Protein AF-A0A7W6CBX5-F1 (afdb_monomer)

Solvent-accessible 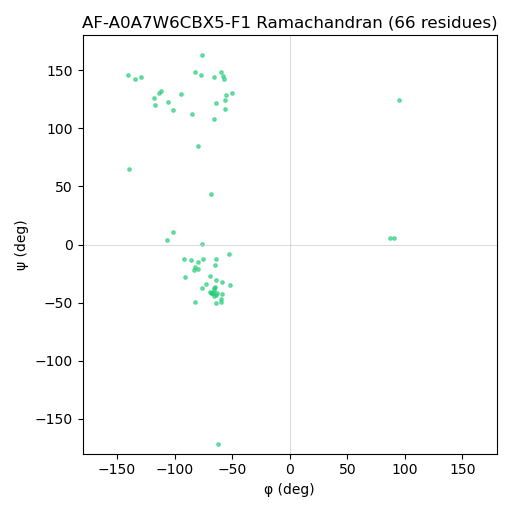surface area (backbone atoms only — not comparable to full-atom values): 4442 Å² total; per-residue (Å²): 114,77,64,60,54,50,58,56,53,75,66,39,80,43,77,41,81,38,63,52,86,65,39,40,53,51,50,51,55,43,40,76,73,68,45,41,70,46,77,44,63,91,74,68,53,85,92,62,58,62,90,90,75,68,93,51,81,63,65,63,74,70,60,70,73,80,85,128

InterPro domains:
  IPR036188 FAD/NAD(P)-binding domain superfamily [G3DSA:3.50.50.60] (8-67)
  IPR036188 FAD/NAD(P)-binding domain superfamily [SSF51905] (11-48)
  IPR051473 Pyranose 2-oxidase-like [PTHR42784] (11-49)

Organism: NCBI:txid563162

Mean predicted aligned error: 11.5 Å

pLDDT: mean 80.74, std 17.65, range [49.22, 98.5]

Secondary structure (DSSP, 8-state):
-HHHHHHHHTT-SEEEE--SHHHHHHHHHHHHTT--EEEE-SSPPTTSPPTT-S--TTTTTS-PPPP-

Sequence (68 aa):
MSEEAHNFIDSFDYIVVGSGAGGGTLAARLAEGGARVLVLEAGSDPKNPPPGHGHDRLALSQIRPPAR

Nearest PDB structures (foldseek):
  4xdy-assembly1_B  TM=6.890E-01  e=6.048E-01  Candidatus Methanophaga sp.
  1b6r-assembly1_A-2  TM=6.130E-01  e=1.686E+00  Escherichia coli
  4ncf-assembly2_B  TM=4.083E-01  e=7.083E+00  Saccharomyces cerevisiae S288C
  4hrf-assembly1_A  TM=3.381E-01  e=8.121E+00  Homo sapiens

Structure (mmCIF, N/CA/C/O backbone):
data_AF-A0A7W6CBX5-F1
#
_entry.id   AF-A0A7W6CBX5-F1
#
loop_
_atom_site.group_PDB
_atom_site.id
_atom_site.type_symbol
_atom_site.label_atom_id
_atom_site.label_alt_id
_atom_site.label_comp_id
_atom_site.label_asym_id
_atom_site.label_entity_id
_atom_site.label_seq_id
_atom_site.pdbx_PDB_ins_code
_atom_site.Cartn_x
_atom_site.Cartn_y
_atom_site.Cartn_z
_atom_site.occupancy
_atom_site.B_iso_or_equiv
_atom_site.auth_seq_id
_atom_site.auth_comp_id
_atom_site.auth_asym_id
_atom_site.auth_atom_id
_atom_site.pdbx_PDB_model_num
ATOM 1 N N . MET A 1 1 ? -0.377 -24.079 10.713 1.00 58.66 1 MET A N 1
ATOM 2 C CA . MET A 1 1 ? -0.182 -23.867 9.257 1.00 58.66 1 MET A CA 1
ATOM 3 C C . MET A 1 1 ? -1.447 -23.385 8.553 1.00 58.66 1 MET A C 1
ATOM 5 O O . MET A 1 1 ? -1.422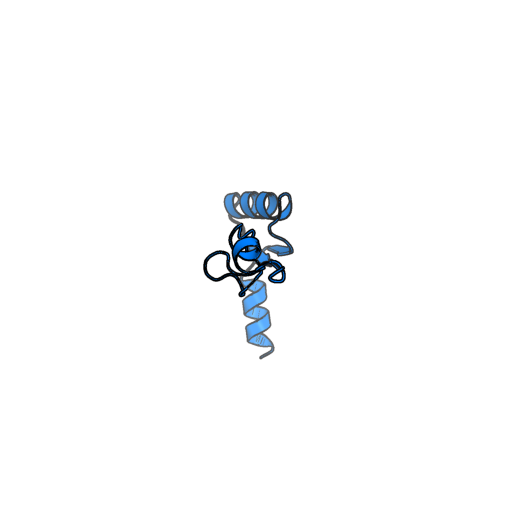 -22.259 8.083 1.00 58.66 1 MET A O 1
ATOM 9 N N . SER A 1 2 ? -2.541 -24.155 8.472 1.00 70.75 2 SER A N 1
ATOM 10 C CA . SER A 1 2 ? -3.769 -23.688 7.791 1.00 70.75 2 SER A CA 1
ATOM 11 C C . SER A 1 2 ? -4.542 -22.610 8.565 1.00 70.75 2 SER A C 1
ATOM 13 O O . SER A 1 2 ? -5.094 -21.711 7.942 1.00 70.75 2 SER A O 1
ATOM 15 N N . GLU A 1 3 ? -4.552 -22.658 9.901 1.00 72.38 3 GLU A N 1
ATOM 16 C CA . GLU A 1 3 ? -5.271 -21.665 10.719 1.00 72.38 3 GLU A CA 1
ATOM 17 C C . GLU A 1 3 ? -4.557 -20.310 10.814 1.00 72.38 3 GLU A C 1
ATOM 19 O O . GLU A 1 3 ? -5.210 -19.274 10.745 1.00 72.38 3 GLU A O 1
ATOM 24 N N . GLU A 1 4 ? -3.222 -20.281 10.893 1.00 73.19 4 GLU A N 1
ATOM 25 C CA . GLU A 1 4 ? -2.468 -19.014 10.935 1.00 73.19 4 GLU A CA 1
ATOM 26 C C . GLU A 1 4 ? -2.614 -18.204 9.650 1.00 73.19 4 GLU A C 1
ATOM 28 O O . GLU A 1 4 ? -2.710 -16.981 9.704 1.00 73.19 4 GLU A O 1
ATOM 33 N N . ALA A 1 5 ? -2.680 -18.877 8.498 1.00 74.44 5 ALA A N 1
ATOM 34 C CA . ALA A 1 5 ? -2.940 -18.216 7.225 1.00 74.44 5 ALA A CA 1
ATOM 35 C C . ALA A 1 5 ? -4.353 -17.613 7.175 1.00 74.44 5 ALA A C 1
ATOM 37 O O . ALA A 1 5 ? -4.529 -16.520 6.642 1.00 74.44 5 ALA A O 1
ATOM 38 N N . HIS A 1 6 ? -5.342 -18.298 7.756 1.00 72.81 6 HIS A N 1
ATOM 39 C CA . HIS A 1 6 ? -6.715 -17.798 7.842 1.00 72.81 6 HIS A CA 1
ATOM 40 C C . HIS A 1 6 ? -6.777 -16.527 8.696 1.00 72.81 6 HIS A C 1
ATOM 42 O O . HIS A 1 6 ? -7.214 -15.481 8.228 1.00 72.81 6 HIS A O 1
ATOM 48 N N . ASN A 1 7 ? -6.183 -16.582 9.890 1.00 79.44 7 ASN A N 1
ATOM 49 C CA . ASN A 1 7 ? -6.141 -15.455 10.819 1.00 79.44 7 ASN A CA 1
ATOM 50 C C . ASN A 1 7 ? -5.351 -14.252 10.257 1.00 79.44 7 ASN A C 1
ATOM 52 O O . ASN A 1 7 ? -5.643 -13.092 10.555 1.00 79.44 7 ASN A O 1
ATOM 56 N N . PHE A 1 8 ? -4.343 -14.518 9.419 1.00 86.75 8 PHE A N 1
ATOM 57 C CA . PHE A 1 8 ? -3.600 -13.483 8.705 1.00 86.75 8 PHE A CA 1
ATOM 58 C C . PHE A 1 8 ? -4.448 -12.785 7.634 1.00 86.75 8 PHE A C 1
ATOM 60 O O . PHE A 1 8 ? -4.392 -11.563 7.524 1.00 86.75 8 PHE A O 1
ATOM 67 N N . ILE A 1 9 ? -5.252 -13.524 6.865 1.00 83.19 9 ILE A N 1
ATOM 68 C CA . ILE A 1 9 ? -6.142 -12.932 5.853 1.00 83.19 9 ILE A CA 1
ATOM 69 C C . ILE A 1 9 ? -7.247 -12.107 6.526 1.00 83.19 9 ILE A C 1
ATOM 71 O O . ILE A 1 9 ? -7.483 -10.973 6.119 1.00 83.19 9 ILE A O 1
ATOM 75 N N . ASP A 1 10 ? -7.828 -12.610 7.618 1.00 89.00 10 ASP A N 1
ATOM 76 C CA . ASP A 1 10 ? -8.866 -11.912 8.398 1.00 89.00 10 ASP A CA 1
ATOM 77 C C . ASP A 1 10 ? -8.361 -10.607 9.059 1.00 89.00 10 ASP A C 1
ATOM 79 O O . ASP A 1 10 ? -9.138 -9.763 9.534 1.00 89.00 10 ASP A O 1
ATOM 83 N N . SER A 1 11 ? -7.040 -10.399 9.073 1.00 93.50 11 SER A N 1
ATOM 84 C CA . SER A 1 11 ? -6.407 -9.177 9.572 1.00 93.50 11 SER A CA 1
ATOM 85 C C . SER A 1 11 ? -6.538 -7.981 8.619 1.00 93.50 11 SER A C 1
ATOM 87 O O . SER A 1 11 ? -6.287 -6.853 9.050 1.00 93.50 11 SER A O 1
ATOM 89 N N . PHE A 1 12 ? -6.961 -8.188 7.368 1.00 96.81 12 PHE A N 1
ATOM 90 C CA . PHE A 1 12 ? -7.077 -7.134 6.360 1.00 96.81 12 PHE A CA 1
ATOM 91 C C . PHE A 1 12 ? -8.447 -7.142 5.685 1.00 96.81 12 PHE A C 1
ATOM 93 O O . PHE A 1 12 ? -9.019 -8.191 5.413 1.00 96.81 12 PHE A O 1
ATOM 100 N N . ASP A 1 13 ? -8.947 -5.954 5.364 1.00 96.88 13 ASP A N 1
ATOM 101 C CA . ASP A 1 13 ? -10.203 -5.782 4.632 1.00 96.88 13 ASP A CA 1
ATOM 102 C C . ASP A 1 13 ? -9.946 -5.730 3.114 1.00 96.88 13 ASP A C 1
ATOM 104 O O . ASP A 1 13 ? -10.799 -6.118 2.318 1.00 96.88 13 ASP A O 1
ATOM 108 N N . TYR A 1 14 ? -8.750 -5.279 2.706 1.00 97.19 14 TYR A N 1
ATOM 109 C CA . TYR A 1 14 ? -8.334 -5.187 1.304 1.00 97.19 14 TYR A CA 1
ATOM 110 C C . TYR A 1 14 ? -6.868 -5.586 1.107 1.00 97.19 14 TYR A C 1
ATOM 112 O O . TYR A 1 14 ? -6.003 -5.255 1.921 1.00 97.19 14 TYR A O 1
ATOM 120 N N . ILE A 1 15 ? -6.583 -6.213 -0.039 1.00 96.62 15 ILE A N 1
ATOM 121 C CA . ILE A 1 15 ? -5.224 -6.453 -0.536 1.00 96.62 15 ILE A CA 1
ATOM 122 C C . ILE A 1 15 ? -5.053 -5.702 -1.857 1.00 96.62 15 ILE A C 1
ATOM 124 O O . ILE A 1 15 ? -5.761 -5.967 -2.828 1.00 96.62 15 ILE A O 1
ATOM 128 N N . VAL A 1 16 ? -4.100 -4.776 -1.902 1.00 97.44 16 VAL A N 1
ATOM 129 C CA . VAL A 1 16 ? -3.735 -4.015 -3.099 1.00 97.44 16 VAL A CA 1
ATOM 130 C C . VAL A 1 16 ? -2.403 -4.535 -3.630 1.00 97.44 16 VA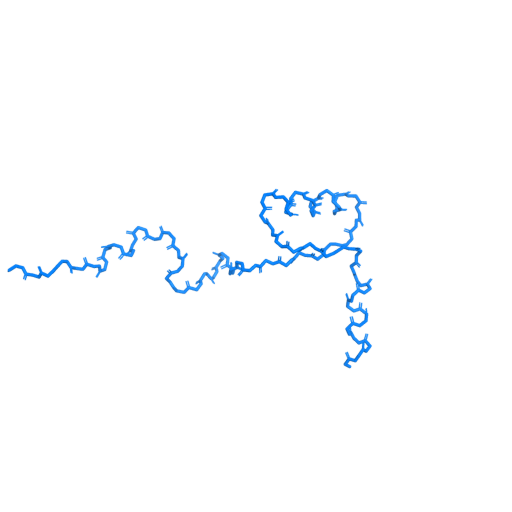L A C 1
ATOM 132 O O . VAL A 1 16 ? -1.395 -4.530 -2.927 1.00 97.44 16 VAL A O 1
ATOM 135 N N . VAL A 1 17 ? -2.387 -4.979 -4.886 1.00 96.94 17 VAL A N 1
ATOM 136 C CA . VAL A 1 17 ? -1.175 -5.465 -5.556 1.00 96.94 17 VAL A CA 1
ATOM 137 C C . VAL A 1 17 ? -0.648 -4.374 -6.487 1.00 96.94 17 VAL A C 1
ATOM 139 O O . VAL A 1 17 ? -1.307 -4.005 -7.457 1.00 96.94 17 VAL A O 1
ATOM 142 N N . GLY A 1 18 ? 0.542 -3.867 -6.178 1.00 96.25 18 GLY A N 1
ATOM 143 C CA . GLY A 1 18 ? 1.204 -2.732 -6.814 1.00 96.25 18 GLY A CA 1
ATOM 144 C C . GLY A 1 18 ? 0.952 -1.418 -6.070 1.00 96.25 18 GLY A C 1
ATOM 145 O O . GLY A 1 18 ? -0.186 -0.999 -5.889 1.00 96.25 18 GLY A O 1
ATOM 146 N N . SER A 1 19 ? 2.026 -0.728 -5.686 1.00 95.44 19 SER A N 1
ATOM 147 C CA . SER A 1 19 ? 2.027 0.562 -4.971 1.00 95.44 19 SER A CA 1
ATOM 148 C C . SER A 1 19 ? 2.297 1.772 -5.875 1.00 95.44 19 SER A C 1
ATOM 150 O O . SER A 1 19 ? 2.502 2.887 -5.395 1.00 95.44 19 SER A O 1
ATOM 152 N N . GLY A 1 20 ? 2.271 1.568 -7.196 1.00 93.88 20 GLY A N 1
ATOM 153 C CA . GLY A 1 20 ? 2.401 2.638 -8.185 1.00 93.88 20 GLY A CA 1
ATOM 154 C C . GLY A 1 20 ? 1.265 3.670 -8.121 1.00 93.88 20 GLY A C 1
ATOM 155 O O . GLY A 1 20 ? 0.406 3.639 -7.240 1.00 93.88 20 GLY A O 1
ATOM 156 N N . ALA A 1 21 ? 1.221 4.575 -9.103 1.00 96.31 21 ALA A N 1
ATOM 157 C CA . ALA A 1 21 ? 0.349 5.758 -9.081 1.00 96.31 21 ALA A CA 1
ATOM 158 C C . ALA A 1 21 ? -1.141 5.470 -8.801 1.00 96.31 21 ALA A C 1
ATOM 160 O O . ALA A 1 21 ? -1.796 6.266 -8.141 1.00 96.31 21 ALA A O 1
ATOM 161 N N . GLY A 1 22 ? -1.682 4.342 -9.271 1.00 97.25 22 GLY A N 1
ATOM 162 C CA . GLY A 1 22 ? -3.064 3.950 -8.971 1.00 97.25 22 GLY A CA 1
ATOM 163 C C . GLY A 1 22 ? -3.219 3.257 -7.615 1.00 97.25 22 GLY A C 1
ATOM 164 O O . GLY A 1 22 ? -4.077 3.629 -6.815 1.00 97.25 22 GLY A O 1
ATOM 165 N N . GLY A 1 23 ? -2.383 2.251 -7.351 1.00 98.00 23 GLY A N 1
ATOM 166 C CA . GLY A 1 23 ? -2.528 1.390 -6.178 1.00 98.00 23 GLY A CA 1
ATOM 167 C C . GLY A 1 23 ? -2.229 2.105 -4.863 1.00 98.00 23 GLY A C 1
ATOM 168 O O . GLY A 1 23 ? -2.998 1.972 -3.914 1.00 98.00 23 GLY A O 1
ATOM 169 N N . GLY A 1 24 ? -1.191 2.948 -4.825 1.00 97.81 24 GLY A N 1
ATOM 170 C CA . GLY A 1 24 ? -0.878 3.752 -3.643 1.00 97.81 24 GLY A CA 1
ATOM 171 C C . GLY A 1 24 ? -1.993 4.744 -3.299 1.00 97.81 24 GLY A C 1
ATOM 172 O O . GLY A 1 24 ? -2.374 4.877 -2.138 1.00 97.81 24 GLY A O 1
ATOM 173 N N . THR A 1 25 ? -2.580 5.395 -4.309 1.00 98.06 25 THR A N 1
ATOM 174 C CA . THR A 1 25 ? -3.706 6.319 -4.106 1.00 98.06 25 THR A CA 1
ATOM 175 C C . THR A 1 25 ? -4.952 5.598 -3.600 1.00 98.06 25 THR A C 1
ATOM 177 O O . THR A 1 25 ? -5.578 6.072 -2.655 1.00 98.06 25 THR A O 1
ATOM 180 N N . LEU A 1 26 ? -5.301 4.446 -4.181 1.00 98.19 26 LEU A N 1
ATOM 181 C CA . LEU A 1 26 ? -6.422 3.634 -3.705 1.00 98.19 26 LEU A CA 1
ATOM 182 C C . LEU A 1 26 ? -6.209 3.189 -2.252 1.00 98.19 26 LEU A C 1
ATOM 184 O O . LEU A 1 26 ? -7.094 3.382 -1.419 1.00 98.19 26 LEU A O 1
ATOM 188 N N . ALA A 1 27 ? -5.033 2.638 -1.943 1.00 98.50 27 ALA A N 1
ATOM 189 C CA . ALA A 1 2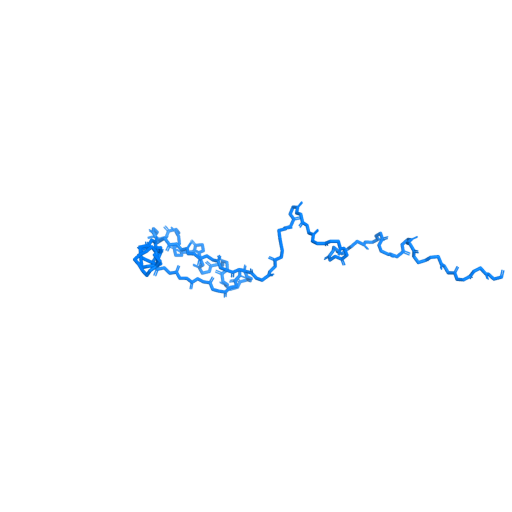7 ? -4.700 2.166 -0.603 1.00 98.50 27 ALA A CA 1
ATOM 190 C C . ALA A 1 27 ? -4.795 3.290 0.439 1.00 98.50 27 ALA A C 1
ATOM 192 O O . ALA A 1 27 ? -5.384 3.087 1.498 1.00 98.50 27 ALA A O 1
ATOM 193 N N . ALA A 1 28 ? -4.294 4.489 0.115 1.00 98.31 28 ALA A N 1
ATOM 194 C CA . ALA A 1 28 ? -4.388 5.653 0.992 1.00 98.31 28 ALA A CA 1
ATOM 195 C C . ALA A 1 28 ? -5.846 6.027 1.296 1.00 98.31 28 ALA A C 1
ATOM 197 O O . ALA A 1 28 ? -6.199 6.201 2.458 1.00 98.31 28 ALA A O 1
ATOM 198 N N . ARG A 1 29 ? -6.716 6.082 0.278 1.00 98.38 29 ARG A N 1
ATOM 199 C CA . ARG A 1 29 ? -8.138 6.415 0.477 1.00 98.38 29 ARG A CA 1
ATOM 200 C C . ARG A 1 29 ? -8.885 5.366 1.293 1.00 98.38 29 ARG A C 1
ATOM 202 O O . ARG A 1 29 ? -9.704 5.725 2.133 1.00 98.38 29 ARG A O 1
ATOM 209 N N . LEU A 1 30 ? -8.599 4.085 1.069 1.00 98.44 30 LEU A N 1
ATOM 210 C CA . LEU A 1 30 ? -9.187 2.997 1.854 1.00 98.44 30 LEU A CA 1
ATOM 211 C C . LEU A 1 30 ? -8.754 3.078 3.326 1.00 98.44 30 LEU A C 1
ATOM 213 O O . LEU A 1 30 ? -9.595 2.966 4.216 1.00 98.44 30 LEU A O 1
ATOM 217 N N . ALA A 1 31 ? -7.469 3.338 3.582 1.00 98.25 31 ALA A N 1
ATOM 218 C CA . ALA A 1 31 ? -6.936 3.488 4.934 1.00 98.25 31 ALA A CA 1
ATOM 219 C C . ALA A 1 31 ? -7.487 4.732 5.653 1.00 98.25 31 ALA A C 1
ATOM 221 O O . ALA A 1 31 ? -7.863 4.650 6.820 1.00 98.25 31 ALA A O 1
ATOM 222 N N . GLU A 1 32 ? -7.602 5.869 4.959 1.00 98.50 32 GLU A N 1
ATOM 223 C CA . GLU A 1 32 ? -8.257 7.082 5.477 1.00 98.50 32 GLU A CA 1
ATOM 224 C C . GLU A 1 32 ? -9.726 6.827 5.856 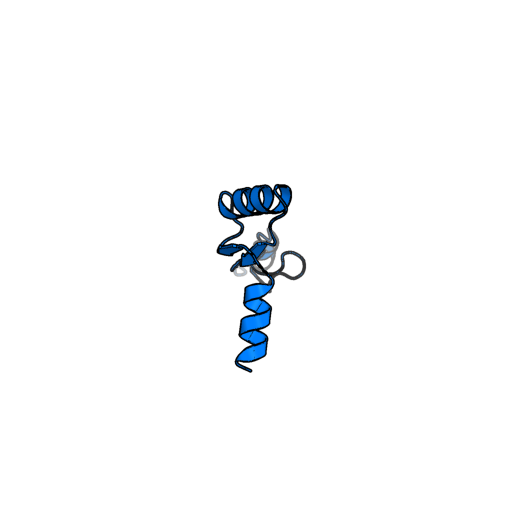1.00 98.50 32 GLU A C 1
ATOM 226 O O . GLU A 1 32 ? -10.232 7.414 6.810 1.00 98.50 32 GLU A O 1
ATOM 231 N N . GLY A 1 33 ? -10.398 5.922 5.139 1.00 98.06 33 GLY A N 1
ATOM 232 C CA . GLY A 1 33 ? -11.747 5.446 5.451 1.00 98.06 33 GLY A CA 1
ATOM 233 C C . GLY A 1 33 ? -11.824 4.448 6.614 1.00 98.06 33 GLY A C 1
ATOM 234 O O . GLY A 1 33 ? -12.919 3.994 6.939 1.00 98.06 33 GLY A O 1
ATOM 235 N N . GLY A 1 34 ? -10.695 4.099 7.237 1.00 98.06 34 GLY A N 1
ATOM 236 C CA . GLY A 1 34 ? -10.615 3.188 8.381 1.00 98.06 34 GLY A CA 1
ATOM 237 C C . GLY A 1 34 ? -10.411 1.712 8.028 1.00 98.06 34 GLY A C 1
ATOM 238 O O . GLY A 1 34 ? -10.437 0.877 8.930 1.00 98.06 34 GLY A O 1
ATOM 239 N N . ALA A 1 35 ? -10.200 1.370 6.754 1.00 98.25 35 ALA A N 1
ATOM 240 C CA . ALA A 1 35 ? -9.948 -0.010 6.353 1.00 98.25 35 ALA A CA 1
ATOM 241 C C . ALA A 1 35 ? -8.506 -0.449 6.662 1.00 98.25 35 ALA A C 1
ATOM 243 O O . ALA A 1 35 ? -7.550 0.319 6.525 1.00 98.25 35 ALA A O 1
ATOM 244 N N . ARG A 1 36 ? -8.332 -1.726 7.008 1.00 97.50 36 ARG A N 1
ATOM 245 C CA . ARG A 1 36 ? -7.026 -2.382 7.147 1.00 97.50 36 ARG A CA 1
ATOM 246 C C . ARG A 1 36 ? -6.578 -2.863 5.770 1.00 97.50 36 ARG A C 1
ATOM 248 O O . ARG A 1 36 ? -7.193 -3.758 5.194 1.00 97.50 36 ARG A O 1
ATOM 255 N N . VAL A 1 37 ? -5.519 -2.268 5.229 1.00 97.69 37 VAL A N 1
ATOM 256 C CA . VAL A 1 37 ? -5.076 -2.519 3.849 1.00 97.69 37 VAL A CA 1
ATOM 257 C C . VAL A 1 37 ? -3.678 -3.127 3.835 1.00 97.69 37 VAL A C 1
ATOM 259 O O . VAL A 1 37 ? -2.743 -2.550 4.389 1.00 97.69 37 VAL A O 1
ATOM 262 N N . LEU A 1 38 ? -3.525 -4.265 3.160 1.00 96.50 38 LEU A N 1
ATOM 263 C CA . LEU A 1 38 ? -2.227 -4.845 2.820 1.00 96.50 38 LEU A CA 1
ATOM 264 C C . LEU A 1 38 ? -1.825 -4.395 1.413 1.00 96.50 38 LEU A C 1
ATOM 266 O O . LEU A 1 38 ? -2.601 -4.554 0.473 1.00 96.50 38 LEU A O 1
ATOM 270 N N . VAL A 1 39 ? -0.609 -3.872 1.249 1.00 96.56 39 VAL A N 1
ATOM 271 C CA . VAL A 1 39 ? -0.055 -3.512 -0.065 1.00 96.56 39 VAL A CA 1
ATOM 272 C C . VAL A 1 39 ? 1.129 -4.417 -0.385 1.00 96.56 39 VAL A C 1
ATOM 274 O O . VAL A 1 39 ? 2.028 -4.570 0.439 1.00 96.56 39 VAL A O 1
ATOM 277 N N . LEU A 1 40 ? 1.136 -5.002 -1.581 1.00 95.38 40 LEU A N 1
ATOM 278 C CA . LEU A 1 40 ? 2.228 -5.833 -2.092 1.00 95.38 40 LEU A CA 1
ATOM 279 C C . LEU A 1 40 ? 2.910 -5.118 -3.261 1.00 95.38 40 LEU A C 1
ATOM 281 O O . LEU A 1 40 ? 2.231 -4.662 -4.173 1.00 95.38 40 LEU A O 1
ATOM 285 N N . GLU A 1 41 ? 4.236 -5.038 -3.263 1.00 93.81 41 GLU A N 1
ATOM 286 C CA . GLU A 1 41 ? 5.025 -4.365 -4.301 1.00 93.81 41 GLU A CA 1
ATOM 287 C C . GLU A 1 41 ? 6.204 -5.254 -4.716 1.00 93.81 41 GLU A C 1
ATOM 289 O O . GLU A 1 41 ? 6.781 -5.947 -3.879 1.00 93.81 41 GLU A O 1
ATOM 294 N N . ALA A 1 42 ? 6.543 -5.259 -6.008 1.00 91.44 42 ALA A N 1
ATOM 295 C CA . ALA A 1 42 ? 7.656 -6.049 -6.538 1.00 91.44 42 ALA A CA 1
ATOM 296 C C . ALA A 1 42 ? 9.008 -5.336 -6.371 1.00 91.44 42 ALA A C 1
ATOM 298 O O . ALA A 1 42 ? 1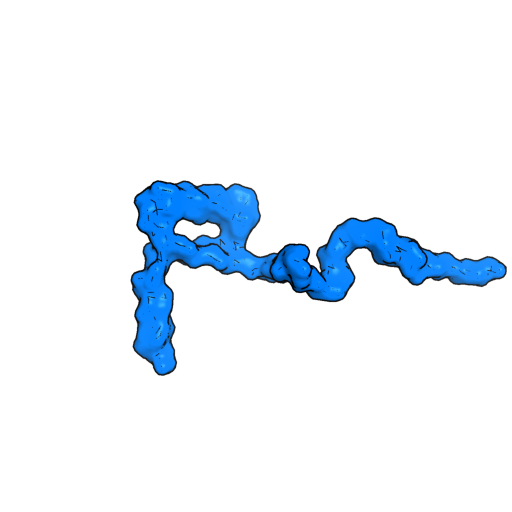0.057 -5.979 -6.401 1.00 91.44 42 ALA A O 1
ATOM 299 N N . GLY A 1 43 ? 8.983 -4.009 -6.219 1.00 85.69 43 GLY A N 1
ATOM 300 C CA . GLY A 1 43 ? 10.155 -3.199 -5.914 1.00 85.69 43 GLY A CA 1
ATOM 301 C C . GLY A 1 43 ? 10.858 -3.611 -4.616 1.00 85.69 43 GLY A C 1
ATOM 302 O O . GLY A 1 43 ? 10.241 -4.000 -3.628 1.00 85.69 43 GLY A O 1
ATOM 303 N N . SER A 1 44 ? 12.183 -3.500 -4.625 1.00 80.81 44 SER A N 1
ATOM 304 C CA . SER A 1 44 ? 13.047 -3.720 -3.463 1.00 80.81 44 SER A CA 1
ATOM 305 C C . SER A 1 44 ? 13.010 -2.554 -2.470 1.00 80.81 44 SER A C 1
ATOM 307 O O . SER A 1 44 ? 12.632 -1.442 -2.838 1.00 80.81 44 SER A O 1
ATOM 309 N N . ASP A 1 45 ? 13.476 -2.782 -1.235 1.00 80.94 45 ASP A N 1
ATOM 310 C CA . ASP A 1 45 ? 13.594 -1.725 -0.224 1.00 80.94 45 ASP A CA 1
ATOM 311 C C . ASP A 1 45 ? 14.469 -0.573 -0.754 1.00 80.94 45 ASP A C 1
ATOM 313 O O . ASP A 1 45 ? 15.661 -0.773 -0.999 1.00 80.94 45 ASP A O 1
ATOM 317 N N . PRO A 1 46 ? 13.926 0.644 -0.916 1.00 76.06 46 PRO A N 1
ATOM 318 C CA . PRO A 1 46 ? 14.701 1.780 -1.401 1.00 76.06 46 PRO A CA 1
ATOM 319 C C . PRO A 1 46 ? 15.823 2.203 -0.440 1.00 76.06 46 PRO A C 1
ATOM 321 O O . PRO A 1 46 ? 16.746 2.896 -0.863 1.00 76.06 46 PRO A O 1
ATOM 324 N N . LYS A 1 47 ? 15.781 1.798 0.838 1.00 81.44 47 LYS A N 1
ATOM 325 C CA . LYS A 1 47 ? 16.868 2.024 1.809 1.00 81.44 47 LYS A CA 1
ATOM 326 C C . LYS A 1 47 ? 17.982 0.987 1.701 1.00 81.44 47 LYS A C 1
ATOM 328 O O . LYS A 1 47 ? 19.087 1.238 2.175 1.00 81.44 47 LYS A O 1
ATOM 333 N N . ASN A 1 48 ? 17.696 -0.159 1.093 1.00 79.56 48 ASN A N 1
ATOM 334 C CA . ASN A 1 48 ? 18.654 -1.227 0.856 1.00 79.56 48 ASN A CA 1
ATOM 335 C C . ASN A 1 48 ? 18.435 -1.823 -0.543 1.00 79.56 48 ASN A C 1
ATOM 337 O O . ASN A 1 48 ? 18.017 -2.981 -0.670 1.00 79.56 48 ASN A O 1
ATOM 341 N N . PRO A 1 49 ? 18.656 -1.025 -1.603 1.00 68.94 49 PRO A N 1
ATOM 342 C CA . PRO A 1 49 ? 18.449 -1.504 -2.952 1.00 68.94 49 PRO A CA 1
ATOM 343 C C . PRO A 1 49 ? 19.461 -2.616 -3.252 1.00 68.94 49 PRO A C 1
ATOM 345 O O . PRO A 1 49 ? 20.613 -2.548 -2.807 1.00 68.94 49 PRO A O 1
ATOM 348 N N . PRO A 1 50 ? 19.070 -3.641 -4.026 1.00 67.00 50 PRO A N 1
ATOM 349 C CA . PRO A 1 50 ? 20.008 -4.643 -4.477 1.00 67.00 50 PRO A CA 1
ATOM 350 C C . PRO A 1 50 ? 21.144 -3.954 -5.247 1.00 67.00 50 PRO A C 1
ATOM 352 O O . PRO A 1 50 ? 20.896 -2.992 -5.990 1.00 67.00 50 PRO A O 1
ATOM 355 N N . PRO A 1 51 ? 22.389 -4.439 -5.102 1.00 67.94 51 PRO A N 1
ATOM 356 C CA . PRO A 1 51 ? 23.523 -3.893 -5.833 1.00 67.94 51 PRO A CA 1
ATOM 357 C C . PRO A 1 51 ? 23.198 -3.788 -7.331 1.00 67.94 51 PRO A C 1
ATOM 359 O O . PRO A 1 51 ? 22.692 -4.737 -7.931 1.00 67.94 51 PRO A O 1
ATOM 362 N N . GLY A 1 52 ? 23.446 -2.621 -7.931 1.00 61.31 52 GLY A N 1
ATOM 363 C CA . GLY A 1 52 ? 23.283 -2.398 -9.373 1.00 61.31 52 GLY A CA 1
ATOM 364 C C . GLY A 1 52 ? 21.889 -1.984 -9.867 1.00 61.31 52 GLY A C 1
ATOM 365 O O . GLY A 1 52 ? 21.716 -1.874 -11.076 1.00 61.31 52 GLY A O 1
ATOM 366 N N . HIS A 1 53 ? 20.916 -1.727 -8.984 1.00 58.12 53 HIS A N 1
ATOM 367 C CA . HIS A 1 53 ? 19.555 -1.311 -9.381 1.00 58.12 53 HIS A CA 1
ATOM 368 C C . HIS A 1 53 ? 19.239 0.177 -9.130 1.00 58.12 53 HIS A C 1
ATOM 370 O O . HIS A 1 53 ? 18.119 0.623 -9.370 1.00 58.12 53 HIS A O 1
ATOM 376 N N . GLY A 1 54 ? 20.215 0.963 -8.666 1.00 50.53 54 GLY A N 1
ATOM 377 C CA . GLY A 1 54 ? 20.093 2.417 -8.558 1.00 50.53 54 GLY A CA 1
ATOM 378 C C . GLY A 1 54 ? 20.381 3.114 -9.888 1.00 50.53 54 GLY A C 1
ATOM 379 O O . GLY A 1 54 ? 21.231 2.671 -10.660 1.00 50.53 54 GLY A O 1
ATOM 380 N N . HIS A 1 55 ? 19.724 4.251 -10.133 1.00 53.12 55 HIS A N 1
ATOM 381 C CA . HIS A 1 55 ? 20.021 5.211 -11.210 1.00 53.12 55 HIS A CA 1
ATOM 382 C C . HIS A 1 55 ? 21.361 5.938 -10.981 1.00 53.12 55 HIS A C 1
ATOM 384 O O . HIS A 1 55 ? 21.482 7.157 -11.135 1.00 53.12 55 HIS A O 1
ATOM 390 N N . ASP A 1 56 ? 22.373 5.181 -10.573 1.00 50.06 56 ASP A N 1
ATOM 391 C CA . ASP A 1 56 ? 23.691 5.653 -10.237 1.00 50.06 56 ASP A CA 1
ATOM 392 C C . ASP A 1 56 ? 24.352 6.192 -11.500 1.00 50.06 56 ASP A C 1
ATOM 394 O O . ASP A 1 56 ? 24.880 5.463 -12.340 1.00 50.06 56 ASP A O 1
ATOM 398 N N . ARG A 1 57 ? 24.468 7.518 -11.558 1.00 49.22 57 ARG A N 1
ATOM 399 C CA . ARG A 1 57 ? 25.496 8.203 -12.358 1.00 49.22 57 ARG A CA 1
ATOM 400 C C . ARG A 1 57 ? 26.921 7.692 -12.052 1.00 49.22 57 ARG A C 1
ATOM 402 O O . ARG A 1 57 ? 27.854 8.058 -12.759 1.00 49.22 57 ARG A O 1
ATOM 409 N N . LEU A 1 58 ? 27.090 6.850 -11.026 1.00 50.91 58 LEU A N 1
ATOM 410 C CA . LEU A 1 58 ? 28.321 6.156 -10.645 1.00 50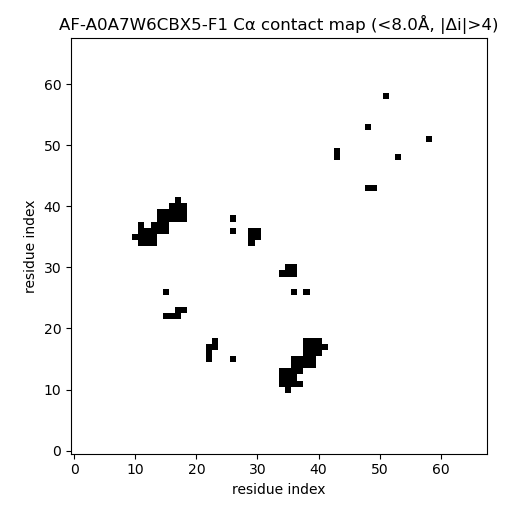.91 58 LEU A CA 1
ATOM 411 C C . LEU A 1 58 ? 28.545 4.824 -11.391 1.00 50.91 58 LEU A C 1
ATOM 413 O O . LEU A 1 58 ? 29.667 4.329 -11.389 1.00 50.91 58 LEU A O 1
ATOM 417 N N . ALA A 1 59 ? 27.551 4.263 -12.093 1.00 51.53 59 ALA A N 1
ATOM 418 C CA . ALA A 1 59 ? 27.768 3.076 -12.932 1.00 51.53 59 ALA A CA 1
ATOM 419 C C . ALA A 1 59 ? 28.627 3.390 -14.176 1.00 51.53 59 ALA A C 1
ATOM 421 O O . ALA A 1 59 ? 29.371 2.541 -14.662 1.00 51.53 59 ALA A O 1
ATOM 422 N N . LEU A 1 60 ? 28.592 4.637 -14.659 1.00 53.00 60 LEU A N 1
ATOM 423 C CA . LEU A 1 60 ? 29.398 5.091 -15.798 1.00 53.00 60 LEU A CA 1
ATOM 424 C C . LEU A 1 60 ? 30.856 5.410 -15.428 1.00 53.00 60 LEU A C 1
ATOM 426 O O . LEU A 1 60 ? 31.708 5.388 -16.310 1.00 53.00 60 LEU A O 1
ATOM 430 N N . SER A 1 61 ? 31.179 5.677 -14.154 1.00 51.75 61 SER A N 1
ATOM 431 C CA . SER A 1 61 ? 32.564 5.971 -13.744 1.00 51.75 61 SER A CA 1
ATOM 432 C C . SER A 1 61 ? 33.435 4.720 -13.595 1.00 51.75 61 SER A C 1
ATOM 434 O O . SER A 1 61 ? 34.660 4.830 -13.574 1.00 51.75 61 SER A O 1
ATOM 436 N N . GLN A 1 62 ? 32.830 3.529 -13.531 1.00 55.56 62 GLN A N 1
ATOM 437 C CA . GLN A 1 62 ? 33.559 2.257 -13.468 1.00 55.56 62 GLN A CA 1
ATOM 438 C C . GLN A 1 62 ? 33.823 1.635 -14.845 1.00 55.56 62 GLN A C 1
ATOM 440 O O . GLN A 1 62 ? 34.673 0.749 -14.969 1.00 55.56 62 GLN A O 1
ATOM 445 N N . ILE A 1 63 ? 33.170 2.132 -15.899 1.00 58.38 63 ILE A N 1
ATOM 446 C CA . ILE A 1 63 ? 33.504 1.775 -17.278 1.00 58.38 63 ILE A CA 1
ATOM 447 C C . ILE A 1 63 ? 34.727 2.605 -17.682 1.00 58.38 63 ILE A C 1
ATOM 449 O O . ILE A 1 63 ? 34.616 3.678 -18.270 1.00 58.38 63 ILE A O 1
ATOM 453 N N . ARG A 1 64 ? 35.927 2.122 -17.340 1.00 57.66 64 ARG A N 1
ATOM 454 C CA . ARG A 1 64 ? 37.162 2.654 -17.932 1.00 57.66 64 ARG A CA 1
ATOM 455 C C . ARG A 1 64 ? 37.122 2.350 -19.437 1.00 57.66 64 ARG A C 1
ATOM 457 O O . ARG A 1 64 ? 37.020 1.170 -19.778 1.00 57.66 64 ARG A O 1
ATOM 464 N N . PRO A 1 65 ? 37.197 3.346 -20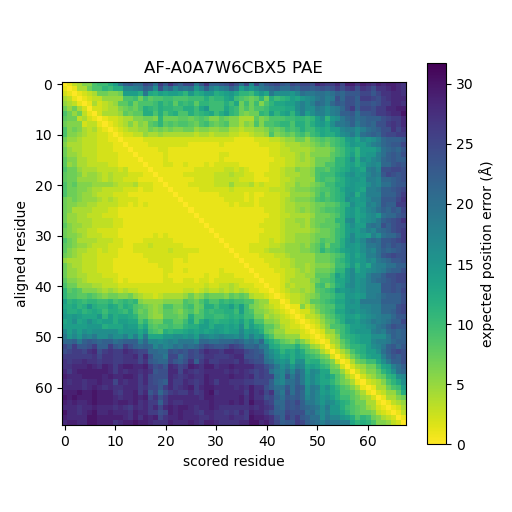.342 1.00 57.56 65 PRO A N 1
ATOM 465 C CA . PRO A 1 65 ? 37.366 3.051 -21.759 1.00 57.56 65 PRO A CA 1
ATOM 466 C C . PRO A 1 65 ? 38.671 2.259 -21.951 1.00 57.56 65 PRO A C 1
ATOM 468 O O . PRO A 1 65 ? 39.608 2.443 -21.164 1.00 57.56 65 PRO A O 1
ATOM 471 N N . PRO A 1 66 ? 38.747 1.360 -22.950 1.00 57.59 66 PRO A N 1
ATOM 472 C CA .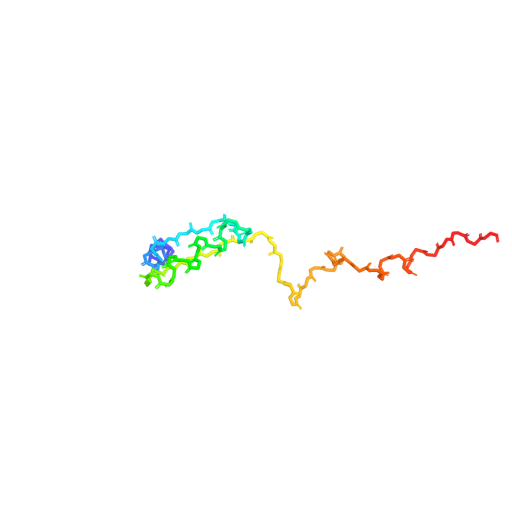 PRO A 1 66 ? 39.976 0.627 -23.223 1.00 57.59 66 PRO A CA 1
ATOM 473 C C . PRO A 1 66 ? 41.110 1.633 -23.436 1.00 57.59 66 PRO A C 1
ATOM 475 O O . PRO A 1 66 ? 40.957 2.596 -24.189 1.00 57.59 66 PRO A O 1
ATOM 478 N N . ALA A 1 67 ? 42.217 1.438 -22.715 1.00 65.50 67 ALA A N 1
ATOM 479 C CA . ALA A 1 67 ? 43.405 2.263 -22.873 1.00 65.50 67 ALA A CA 1
ATOM 480 C C . ALA A 1 67 ? 43.844 2.204 -24.343 1.00 65.50 67 ALA A C 1
ATOM 482 O O . ALA A 1 67 ? 43.992 1.113 -24.896 1.00 65.50 67 ALA A O 1
ATOM 483 N N . ARG A 1 68 ? 43.956 3.379 -24.966 1.00 59.47 68 ARG A N 1
ATOM 484 C CA . ARG A 1 68 ? 44.454 3.538 -26.334 1.00 59.47 68 ARG A CA 1
ATOM 485 C C . ARG A 1 68 ? 45.946 3.244 -26.400 1.00 59.47 68 ARG A C 1
ATOM 487 O O . ARG A 1 68 ? 46.647 3.631 -25.439 1.00 59.47 68 ARG A O 1
#

Foldseek 3Di:
DVVVVVVVVVQFPEEFEACPPPRVVVQVVCVVVVGHYHYHHPADDPVDHDPPPDPDPVVVVPPDDPDD

Radius of gyration: 19.97 Å; Cα contacts (8 Å, |Δi|>4): 47; chains: 1; bounding box: 56×32×37 Å